Protein AF-A0A023FU20-F1 (afdb_monomer_lite)

Foldseek 3Di:
DDPPDDPVVVVVVVVVVVVVVVVVDVDDDDDPVVLVVVVVCVVVVNDDDDDFPPPDPVRLVVQQVVCVVSVHQGDDDPDDPVPPPVPPVVVNVVCVVVD

Secondary structure (DSSP, 8-state):
------HHHHHHHHHHHHHHHHHH-S-----HHHHHHHHHHHHTT---------S-THHHHHHHHHHHHTTPPPPP----GGG--TTHHHHHHTTGGG-

InterPro domains:
  IPR002123 Phospholipid/glycerol acyltransferase [PF01553] (40-93)
  IPR022284 Glycerol-3-phosphate O-acyltransferase/Dihydroxyacetone phosphate acyltransferase [PTHR12563] (1-94)

Organism: Amblyomma parvum (NCBI:txid251391)

Sequence (99 aa):
MRASISTVLLRVAVWFMHRIMSRMLTGVYVPKGQIEMLKRAVEQNVPMVYLPLHRSHLDYILVTYLLYLNGMRVPLVAAGDNLLIPLFGTLLRGWEDSL

Structure (mmCIF, N/CA/C/O backbone):
data_AF-A0A023FU20-F1
#
_entry.id   AF-A0A023FU20-F1
#
loop_
_atom_site.group_PDB
_atom_site.id
_atom_site.type_symbol
_atom_site.label_atom_id
_atom_site.label_alt_id
_atom_site.label_comp_id
_atom_site.label_asym_id
_atom_site.label_entity_id
_atom_site.label_seq_id
_atom_site.pdbx_PDB_ins_code
_atom_site.Cartn_x
_atom_site.Cartn_y
_atom_site.Cartn_z
_atom_site.occupancy
_atom_site.B_iso_or_equiv
_atom_site.auth_seq_id
_atom_site.auth_comp_id
_atom_site.auth_asym_id
_atom_site.auth_atom_id
_atom_site.pdbx_PDB_model_num
ATOM 1 N N . MET A 1 1 ? -14.381 -24.430 -6.246 1.00 38.78 1 MET A N 1
ATOM 2 C CA . MET A 1 1 ? -13.025 -24.867 -6.650 1.00 38.78 1 MET A CA 1
ATOM 3 C C . MET A 1 1 ? -12.048 -24.463 -5.549 1.00 38.78 1 MET A C 1
ATOM 5 O O . MET A 1 1 ? -11.885 -23.273 -5.328 1.00 38.78 1 MET A O 1
ATOM 9 N N . ARG A 1 2 ? -11.470 -25.405 -4.786 1.00 37.59 2 ARG A N 1
ATOM 10 C CA . ARG A 1 2 ? -10.418 -25.093 -3.797 1.00 37.59 2 ARG A CA 1
ATOM 11 C C . ARG A 1 2 ? -9.074 -25.155 -4.517 1.00 37.59 2 ARG A C 1
ATOM 13 O O . ARG A 1 2 ? -8.654 -26.239 -4.906 1.00 37.59 2 ARG A O 1
ATOM 20 N N . ALA A 1 3 ? -8.432 -24.012 -4.732 1.00 49.75 3 ALA A N 1
ATOM 21 C CA . ALA A 1 3 ? -7.080 -23.983 -5.273 1.00 49.75 3 ALA A CA 1
ATOM 22 C C . ALA A 1 3 ? -6.128 -24.594 -4.232 1.00 49.75 3 ALA A C 1
ATOM 24 O O . ALA A 1 3 ? -5.892 -24.007 -3.177 1.00 49.75 3 ALA A O 1
ATOM 25 N N . SER A 1 4 ? -5.610 -25.795 -4.497 1.00 60.22 4 SER A N 1
ATOM 26 C CA . SER A 1 4 ? -4.591 -26.445 -3.669 1.00 60.22 4 SER A CA 1
ATOM 27 C C . SER A 1 4 ? -3.233 -25.775 -3.905 1.00 60.22 4 SER A C 1
ATOM 29 O O . SER A 1 4 ? -2.344 -26.336 -4.543 1.00 60.22 4 SER A O 1
ATOM 31 N N . ILE A 1 5 ? -3.079 -24.530 -3.457 1.00 69.75 5 ILE A N 1
ATOM 32 C CA . ILE A 1 5 ? -1.797 -23.832 -3.538 1.00 69.75 5 ILE A CA 1
ATOM 33 C C . ILE A 1 5 ? -0.894 -24.363 -2.425 1.00 69.75 5 ILE A C 1
ATOM 35 O O . ILE A 1 5 ? -1.237 -24.321 -1.244 1.00 69.75 5 ILE A O 1
ATOM 39 N N . SER A 1 6 ? 0.274 -24.876 -2.816 1.00 82.00 6 SER A N 1
ATOM 40 C CA . SER A 1 6 ? 1.291 -25.366 -1.888 1.00 82.00 6 SER A CA 1
ATOM 41 C C . SER A 1 6 ? 1.688 -24.266 -0.898 1.00 82.00 6 SER A C 1
ATOM 43 O O . SER A 1 6 ? 2.167 -23.198 -1.283 1.00 82.00 6 SER A O 1
ATOM 45 N N . THR A 1 7 ? 1.531 -24.535 0.398 1.00 80.38 7 THR A N 1
ATOM 46 C CA . THR A 1 7 ? 1.919 -23.616 1.483 1.00 80.38 7 THR A CA 1
ATOM 47 C C . THR A 1 7 ? 3.420 -23.322 1.502 1.00 80.38 7 THR A C 1
ATOM 49 O O . THR A 1 7 ? 3.847 -22.302 2.044 1.00 80.38 7 THR A O 1
ATOM 52 N N . VAL A 1 8 ? 4.234 -24.195 0.906 1.00 86.19 8 VAL A N 1
ATOM 53 C CA . VAL A 1 8 ? 5.670 -23.966 0.698 1.00 86.19 8 VAL A CA 1
ATOM 54 C C . VAL A 1 8 ? 5.884 -22.936 -0.406 1.00 86.19 8 VAL A C 1
ATOM 56 O O . VAL A 1 8 ? 6.601 -21.962 -0.194 1.00 86.19 8 VAL A O 1
ATOM 59 N N . LEU A 1 9 ? 5.202 -23.095 -1.544 1.00 85.00 9 LEU A N 1
ATOM 60 C CA . LEU A 1 9 ? 5.279 -22.152 -2.661 1.00 85.00 9 LEU A CA 1
ATOM 61 C C . LEU A 1 9 ? 4.848 -20.747 -2.227 1.00 85.00 9 LEU A C 1
ATOM 63 O O . LEU A 1 9 ? 5.521 -19.768 -2.533 1.00 85.00 9 LEU A O 1
ATOM 67 N N . LEU A 1 10 ? 3.765 -20.659 -1.454 1.00 86.38 10 LEU A N 1
ATOM 68 C CA . LEU A 1 10 ? 3.244 -19.387 -0.963 1.00 86.38 10 LEU A CA 1
ATOM 69 C C . LEU A 1 10 ? 4.228 -18.698 -0.002 1.00 86.38 10 LEU A C 1
ATOM 71 O O . LEU A 1 10 ? 4.457 -17.498 -0.115 1.00 86.38 10 LEU A O 1
ATOM 75 N N . ARG A 1 11 ? 4.886 -19.455 0.887 1.00 84.69 11 ARG A N 1
ATOM 76 C CA . ARG A 1 11 ? 5.935 -18.922 1.775 1.00 84.69 11 ARG A CA 1
ATOM 77 C C . ARG A 1 11 ? 7.150 -18.409 1.011 1.00 84.69 11 ARG A C 1
ATOM 79 O O . ARG A 1 11 ? 7.645 -17.328 1.321 1.00 84.69 11 ARG A O 1
ATOM 86 N N . VAL A 1 12 ? 7.608 -19.156 0.009 1.00 89.56 12 VAL A N 1
ATOM 87 C CA . VAL A 1 12 ? 8.737 -18.747 -0.838 1.00 89.56 12 VAL A CA 1
ATOM 88 C C . VAL A 1 12 ? 8.385 -17.490 -1.631 1.00 89.56 12 VAL A C 1
ATOM 90 O O . VAL A 1 12 ? 9.174 -16.548 -1.657 1.00 89.56 12 VAL A O 1
ATOM 93 N N . ALA A 1 13 ? 7.184 -17.432 -2.212 1.00 83.75 13 ALA A N 1
ATOM 94 C CA . ALA A 1 13 ? 6.709 -16.270 -2.956 1.00 83.75 13 ALA A CA 1
ATOM 95 C C . ALA A 1 13 ? 6.633 -15.014 -2.074 1.00 83.75 13 ALA A C 1
ATOM 97 O O . ALA A 1 13 ? 7.104 -13.952 -2.476 1.00 83.75 13 ALA A O 1
ATOM 98 N N . VAL A 1 14 ? 6.109 -15.137 -0.850 1.00 83.69 14 VAL A N 1
ATOM 99 C CA . VAL A 1 14 ? 6.034 -14.028 0.114 1.00 83.69 14 VAL A CA 1
ATOM 100 C C . VAL A 1 14 ? 7.425 -13.567 0.554 1.00 83.69 14 VAL A C 1
ATOM 102 O O . VAL A 1 14 ? 7.687 -12.366 0.577 1.00 83.69 14 VAL A O 1
ATOM 105 N N . TRP A 1 15 ? 8.339 -14.494 0.856 1.00 90.44 15 TRP A N 1
ATOM 106 C CA . TRP A 1 15 ? 9.718 -14.155 1.216 1.00 90.44 15 TRP A CA 1
ATOM 107 C C . TRP A 1 15 ? 10.447 -13.432 0.077 1.00 90.44 15 TRP A C 1
ATOM 109 O O . TRP A 1 15 ? 11.100 -12.410 0.297 1.00 90.44 15 TRP A O 1
ATOM 119 N N . PHE A 1 16 ? 10.295 -13.931 -1.149 1.00 88.31 16 PHE A N 1
ATOM 120 C CA . PHE A 1 16 ? 10.894 -13.343 -2.341 1.00 88.31 16 PHE A CA 1
ATOM 121 C C . PHE A 1 16 ? 10.344 -11.938 -2.611 1.00 88.31 16 PHE A C 1
ATOM 123 O O . PHE A 1 16 ? 11.114 -10.998 -2.810 1.00 88.31 16 PHE A O 1
ATOM 130 N N . MET A 1 17 ? 9.020 -11.774 -2.525 1.00 74.12 17 MET A N 1
ATOM 131 C CA . MET A 1 17 ? 8.351 -10.480 -2.663 1.00 74.12 17 MET A CA 1
ATOM 132 C C . MET A 1 17 ? 8.850 -9.482 -1.612 1.00 74.12 17 MET A C 1
ATOM 134 O O . MET A 1 17 ? 9.211 -8.355 -1.948 1.00 74.12 17 MET A O 1
ATOM 138 N N . HIS A 1 18 ? 8.932 -9.905 -0.346 1.00 78.75 18 HIS A N 1
ATOM 139 C CA . HIS A 1 18 ? 9.444 -9.071 0.738 1.00 78.75 18 HIS A CA 1
ATOM 140 C C . HIS A 1 18 ? 10.892 -8.643 0.473 1.00 78.75 18 HIS A C 1
ATOM 142 O O . HIS A 1 18 ? 11.216 -7.464 0.583 1.00 78.75 18 HIS A O 1
ATOM 148 N N . ARG A 1 19 ? 11.753 -9.567 0.026 1.00 81.25 19 ARG A N 1
ATOM 149 C CA . ARG A 1 19 ? 13.153 -9.269 -0.299 1.00 81.25 19 ARG A CA 1
ATOM 150 C C . ARG A 1 19 ? 13.286 -8.251 -1.432 1.00 81.25 19 ARG A C 1
ATOM 152 O O . ARG A 1 19 ? 14.140 -7.374 -1.330 1.00 81.25 19 ARG A O 1
ATOM 159 N N . ILE A 1 20 ? 12.462 -8.352 -2.477 1.00 82.12 20 ILE A N 1
ATOM 160 C CA . ILE A 1 20 ? 12.425 -7.375 -3.576 1.00 82.12 20 ILE A CA 1
ATOM 161 C C . ILE A 1 20 ? 11.994 -6.007 -3.049 1.00 82.12 20 ILE A C 1
ATOM 163 O O . ILE A 1 20 ? 12.684 -5.018 -3.283 1.00 82.12 20 ILE A O 1
ATOM 167 N N . MET A 1 21 ? 10.908 -5.948 -2.277 1.00 67.88 21 MET A N 1
ATOM 168 C CA . MET A 1 21 ? 10.396 -4.693 -1.720 1.00 67.88 21 MET A CA 1
ATOM 169 C C . MET A 1 21 ? 11.430 -4.006 -0.817 1.00 67.88 21 MET A C 1
ATOM 171 O O . MET A 1 21 ? 11.677 -2.813 -0.976 1.00 67.88 21 MET A O 1
ATOM 175 N N . SER A 1 22 ? 12.112 -4.761 0.053 1.00 71.88 22 SER A N 1
ATOM 176 C CA . SER A 1 22 ? 13.185 -4.245 0.918 1.00 71.88 22 SER A CA 1
ATOM 177 C C . SER A 1 22 ? 14.443 -3.805 0.162 1.00 71.88 22 SER A C 1
ATOM 179 O O . SER A 1 22 ? 15.293 -3.138 0.742 1.00 71.88 22 SER A O 1
ATOM 181 N N . ARG A 1 23 ? 14.609 -4.204 -1.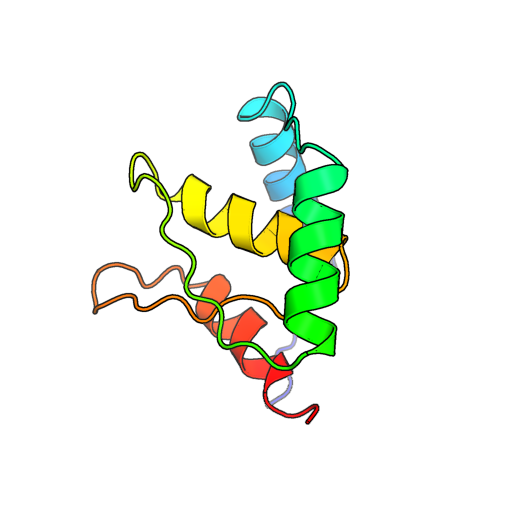107 1.00 73.56 23 ARG A N 1
ATOM 182 C CA . ARG A 1 23 ? 15.718 -3.763 -1.971 1.00 73.56 23 ARG A CA 1
ATOM 183 C C . ARG A 1 23 ? 15.355 -2.559 -2.832 1.00 73.56 23 ARG A C 1
ATOM 185 O O . ARG A 1 23 ? 16.238 -1.776 -3.156 1.00 73.56 23 ARG A O 1
ATOM 192 N N . MET A 1 24 ? 14.089 -2.433 -3.219 1.00 71.88 24 MET A N 1
ATOM 193 C CA . MET A 1 24 ? 13.612 -1.340 -4.069 1.00 71.88 24 MET A CA 1
ATOM 194 C C . MET A 1 24 ? 13.288 -0.070 -3.281 1.00 71.88 24 MET A C 1
ATOM 196 O O . MET A 1 24 ? 13.343 1.020 -3.841 1.00 71.88 24 MET A O 1
ATOM 200 N N . LEU A 1 25 ? 12.952 -0.197 -1.995 1.00 71.88 25 LEU A N 1
ATOM 201 C CA . LEU A 1 25 ? 12.563 0.922 -1.145 1.00 71.88 25 LEU A CA 1
ATOM 202 C C . LEU A 1 25 ? 13.500 1.005 0.062 1.00 71.88 25 LEU A C 1
ATOM 204 O O . LEU A 1 25 ? 13.500 0.120 0.913 1.00 71.88 25 LEU A O 1
ATOM 208 N N . THR A 1 26 ? 14.262 2.094 0.170 1.00 76.06 26 THR A N 1
ATOM 209 C CA . THR A 1 26 ? 15.061 2.396 1.374 1.00 76.06 26 THR A CA 1
ATOM 210 C C . THR A 1 26 ? 14.163 2.750 2.564 1.00 76.06 26 THR A C 1
ATOM 212 O O . THR A 1 26 ? 14.502 2.494 3.715 1.00 76.06 26 THR A O 1
ATOM 215 N N . GLY A 1 27 ? 12.992 3.322 2.287 1.00 77.69 27 GLY A N 1
ATOM 216 C CA . GLY A 1 27 ? 11.981 3.666 3.274 1.00 77.69 27 GLY A CA 1
ATOM 217 C C . GLY A 1 27 ? 10.815 4.384 2.611 1.00 77.69 27 GLY A C 1
ATOM 218 O O . GLY A 1 27 ? 10.964 4.971 1.539 1.00 77.69 27 GLY A O 1
ATOM 219 N N . VAL A 1 28 ? 9.650 4.330 3.248 1.00 81.75 28 VAL A N 1
ATOM 220 C CA . VAL A 1 28 ? 8.467 5.072 2.809 1.00 81.75 28 VAL A CA 1
ATOM 221 C C . VAL A 1 28 ? 8.082 6.022 3.923 1.00 81.75 28 VAL A C 1
ATOM 223 O O . VAL A 1 28 ? 7.748 5.600 5.029 1.00 81.75 28 VAL A O 1
ATOM 226 N N . TYR A 1 29 ? 8.167 7.314 3.634 1.00 87.50 29 TYR A N 1
ATOM 227 C CA . TYR A 1 29 ? 7.755 8.349 4.563 1.00 87.50 29 TYR A CA 1
ATOM 228 C C . TYR A 1 29 ? 6.301 8.717 4.289 1.00 87.50 29 TYR A C 1
ATOM 230 O O . TYR A 1 29 ? 5.975 9.198 3.205 1.00 87.50 29 TYR A O 1
ATOM 238 N N . VAL A 1 30 ? 5.438 8.493 5.279 1.00 87.94 30 VAL A N 1
ATOM 239 C CA . VAL A 1 30 ? 4.026 8.870 5.204 1.00 87.94 30 VAL A CA 1
ATOM 240 C C . VAL A 1 30 ? 3.700 9.824 6.351 1.00 87.94 30 VAL A C 1
ATOM 242 O O . VAL A 1 30 ? 3.752 9.420 7.517 1.00 87.94 30 VAL A O 1
ATOM 245 N N . PRO A 1 31 ? 3.363 11.090 6.055 1.00 89.94 31 PRO A N 1
ATOM 246 C CA . PRO A 1 31 ? 2.924 12.039 7.065 1.00 89.94 31 PRO A CA 1
ATOM 247 C C . PRO A 1 31 ? 1.682 11.535 7.813 1.00 89.94 31 PRO A C 1
ATOM 249 O O . PRO A 1 31 ? 0.636 11.285 7.211 1.00 89.94 31 PRO A O 1
ATOM 252 N N . LYS A 1 32 ? 1.758 11.455 9.148 1.00 89.50 32 LYS A N 1
ATOM 253 C CA . LYS A 1 32 ? 0.636 11.005 9.996 1.00 89.50 32 LYS A CA 1
ATOM 254 C C . LYS A 1 32 ? -0.645 11.819 9.770 1.00 89.50 32 LYS A C 1
ATOM 256 O O . LYS A 1 32 ? -1.728 11.249 9.740 1.00 89.50 32 LYS A O 1
ATOM 261 N N . GLY A 1 33 ? -0.516 13.131 9.554 1.00 93.25 33 GLY A N 1
ATOM 262 C CA . GLY A 1 33 ? -1.660 14.011 9.293 1.00 93.25 33 GLY A CA 1
ATOM 263 C C . GLY A 1 33 ? -2.424 13.670 8.009 1.00 93.25 33 GLY A C 1
ATOM 264 O O . GLY A 1 33 ? -3.639 13.820 7.973 1.00 93.25 33 GLY A O 1
ATOM 265 N N . GLN A 1 34 ? -1.744 13.150 6.981 1.00 90.75 34 GLN A N 1
ATOM 266 C CA . GLN A 1 34 ? -2.403 12.726 5.741 1.00 90.75 34 GLN A CA 1
ATOM 267 C C . GLN A 1 34 ? -3.208 11.442 5.945 1.00 90.75 34 GLN A C 1
ATOM 269 O O . GLN A 1 34 ? -4.323 11.337 5.447 1.00 90.75 34 GLN A O 1
ATOM 274 N N . ILE A 1 35 ? -2.679 10.491 6.720 1.00 91.44 35 ILE A N 1
ATOM 275 C CA . ILE A 1 35 ? -3.419 9.277 7.086 1.00 91.44 35 ILE A CA 1
ATOM 276 C C . ILE A 1 35 ? -4.660 9.625 7.903 1.00 91.44 35 ILE A C 1
ATOM 278 O O . ILE A 1 35 ? -5.734 9.100 7.635 1.00 91.44 35 ILE A O 1
ATOM 282 N N . GLU A 1 36 ? -4.528 10.526 8.871 1.00 93.06 36 GLU A N 1
ATOM 283 C CA . GLU A 1 36 ? -5.652 10.955 9.701 1.00 93.06 36 GLU A CA 1
ATOM 284 C C . GLU A 1 36 ? -6.742 11.655 8.876 1.00 93.06 36 GLU A C 1
ATOM 286 O O . GLU A 1 36 ? -7.928 11.382 9.037 1.00 93.06 36 GLU A O 1
ATOM 291 N N . MET A 1 37 ? -6.343 12.509 7.930 1.00 92.69 37 MET A N 1
ATOM 292 C CA . MET A 1 37 ? -7.264 13.138 6.983 1.00 92.69 37 MET A CA 1
ATOM 293 C C . MET A 1 37 ? -8.014 12.096 6.138 1.00 92.69 37 MET A C 1
ATOM 295 O O . MET A 1 37 ? -9.225 12.212 5.964 1.00 92.69 37 MET A O 1
ATOM 299 N N . LEU A 1 38 ? -7.315 11.066 5.645 1.00 91.00 38 LEU A N 1
ATOM 300 C CA . LEU A 1 38 ? -7.936 9.981 4.880 1.00 91.00 38 LEU A CA 1
ATOM 301 C C . LEU A 1 38 ? -8.914 9.165 5.733 1.00 91.00 38 LEU A C 1
ATOM 303 O O . LEU A 1 38 ? -10.011 8.867 5.271 1.00 91.00 38 LEU A O 1
ATOM 307 N N . LYS A 1 39 ? -8.566 8.853 6.986 1.00 90.44 39 LYS A N 1
ATOM 308 C CA . LYS A 1 39 ? -9.465 8.143 7.910 1.00 90.44 39 LYS A CA 1
ATOM 309 C C . LYS A 1 39 ? -10.763 8.910 8.147 1.00 90.44 39 LYS A C 1
ATOM 311 O O . LYS A 1 39 ? -11.835 8.330 8.027 1.00 90.44 39 LYS A O 1
ATOM 316 N N . ARG A 1 40 ? -10.679 10.224 8.371 1.00 92.56 40 ARG A N 1
ATOM 317 C CA . ARG A 1 40 ? -11.868 11.082 8.515 1.00 92.56 40 ARG A CA 1
ATOM 318 C C . ARG A 1 40 ? -12.729 11.098 7.253 1.00 92.56 40 ARG A C 1
ATOM 320 O O . ARG A 1 40 ? -13.949 11.053 7.351 1.00 92.56 40 ARG A O 1
ATOM 327 N N . ALA A 1 41 ? -12.111 11.127 6.072 1.00 90.62 41 ALA A N 1
ATOM 328 C CA . ALA A 1 41 ? -12.841 11.055 4.806 1.00 90.62 41 ALA A CA 1
ATOM 329 C C . ALA A 1 41 ? -13.587 9.716 4.646 1.00 90.62 41 ALA A C 1
ATOM 331 O O . ALA A 1 41 ? -14.731 9.706 4.191 1.00 90.62 41 ALA A O 1
ATOM 332 N N . VAL A 1 42 ? -12.975 8.603 5.074 1.00 87.12 42 VAL A N 1
ATOM 333 C CA . VAL A 1 42 ? -13.617 7.277 5.111 1.00 87.12 42 VAL A CA 1
ATOM 334 C C . VAL A 1 42 ? -14.802 7.263 6.077 1.00 87.12 42 VAL A C 1
ATOM 336 O O . VAL A 1 42 ? -15.882 6.826 5.693 1.00 87.12 42 VAL A O 1
ATOM 339 N N . GLU A 1 43 ? -14.634 7.776 7.300 1.00 89.12 43 GLU A N 1
ATOM 340 C CA . GLU A 1 43 ? -15.711 7.866 8.303 1.00 89.12 43 GLU A CA 1
ATOM 341 C C . GLU A 1 43 ? -16.906 8.693 7.804 1.00 89.12 43 GLU A C 1
ATOM 343 O O . GLU A 1 43 ? -18.058 8.383 8.099 1.00 89.12 43 GLU A O 1
ATOM 348 N N . GLN A 1 44 ? -16.638 9.721 6.999 1.00 91.75 44 GLN A N 1
ATOM 349 C CA . GLN A 1 44 ? -17.648 10.583 6.385 1.00 91.75 44 GLN A CA 1
ATOM 350 C C . GLN A 1 44 ? -18.226 10.024 5.072 1.00 91.75 44 GLN A C 1
ATOM 352 O O . GLN A 1 44 ? -19.028 10.703 4.433 1.00 91.75 44 GLN A O 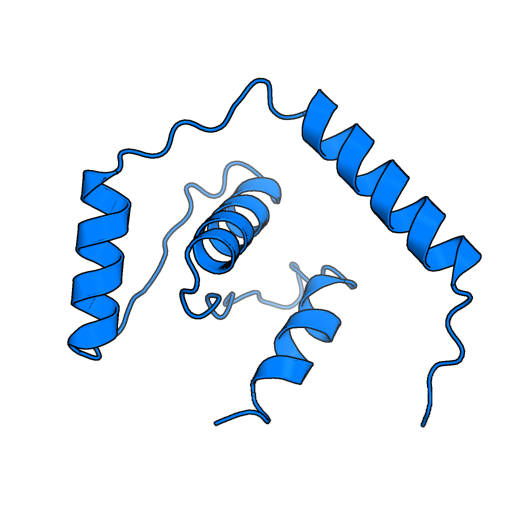1
ATOM 357 N N . ASN A 1 45 ? -17.847 8.807 4.661 1.00 86.06 45 ASN A N 1
ATOM 358 C CA . ASN A 1 45 ? -18.243 8.182 3.392 1.00 86.06 45 ASN A CA 1
ATOM 359 C C . ASN A 1 45 ? -17.971 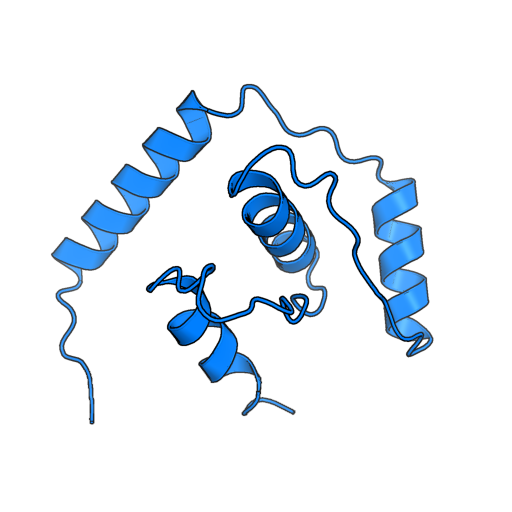9.061 2.157 1.00 86.06 45 ASN A C 1
ATOM 361 O O . ASN A 1 45 ? -18.710 9.025 1.171 1.00 86.06 45 ASN A O 1
ATOM 365 N N . VAL A 1 46 ? -16.901 9.858 2.194 1.00 89.19 46 VAL A N 1
ATOM 366 C CA . VAL A 1 46 ? -16.506 10.698 1.063 1.00 89.19 46 VAL A CA 1
ATOM 367 C C . VAL A 1 46 ? -15.912 9.806 -0.035 1.00 89.19 46 VAL A C 1
ATOM 369 O O . VAL A 1 46 ? -14.980 9.045 0.241 1.00 89.19 46 VAL A O 1
ATOM 372 N N . PRO A 1 47 ? -16.389 9.890 -1.291 1.00 85.75 47 PRO A N 1
ATOM 373 C CA . PRO A 1 47 ? -15.776 9.168 -2.400 1.00 85.75 47 PRO A CA 1
ATOM 374 C C . PRO A 1 47 ? -14.327 9.621 -2.610 1.00 85.75 47 PRO A C 1
ATOM 376 O O . PRO A 1 47 ? -14.060 10.807 -2.803 1.00 85.75 47 PRO A O 1
ATOM 379 N N . MET A 1 48 ? -13.385 8.677 -2.592 1.00 85.00 48 MET A N 1
ATOM 380 C CA . MET A 1 48 ? -11.958 8.968 -2.753 1.00 85.00 48 MET A CA 1
ATOM 381 C C . MET A 1 48 ? -11.447 8.477 -4.105 1.00 85.00 48 MET A C 1
ATOM 383 O O . MET A 1 48 ? -11.618 7.310 -4.459 1.00 85.00 48 MET A O 1
ATOM 387 N N . VAL A 1 49 ? -10.765 9.362 -4.833 1.00 87.62 49 VAL A N 1
ATOM 388 C CA . VAL A 1 49 ? -10.051 9.036 -6.072 1.00 87.62 49 VAL A CA 1
ATOM 389 C C . VAL A 1 49 ? -8.562 9.259 -5.838 1.00 87.62 49 VAL A C 1
ATOM 391 O O . VAL A 1 49 ? -8.133 10.371 -5.532 1.00 87.62 49 VAL A O 1
ATOM 394 N N . TYR A 1 50 ? -7.769 8.198 -5.975 1.00 85.88 50 TYR A N 1
ATOM 395 C CA . TYR A 1 50 ? -6.318 8.258 -5.817 1.00 85.88 50 TYR A CA 1
ATOM 396 C C . TYR A 1 50 ? -5.651 8.383 -7.185 1.00 85.88 50 TYR A C 1
ATOM 398 O O . TYR A 1 50 ? -5.838 7.527 -8.048 1.00 85.88 50 TYR A O 1
ATOM 406 N N . LEU A 1 51 ? -4.846 9.431 -7.365 1.00 85.81 51 LEU A N 1
ATOM 407 C CA . LEU A 1 51 ? -4.104 9.695 -8.598 1.00 85.81 51 LEU A CA 1
ATOM 408 C C . LEU A 1 51 ? -2.597 9.536 -8.340 1.00 85.81 51 LEU A C 1
ATOM 410 O O . LEU A 1 51 ? -1.950 10.483 -7.887 1.00 85.81 51 LEU A O 1
ATOM 414 N N . PRO A 1 52 ? -2.022 8.339 -8.559 1.00 81.06 52 PRO A N 1
ATOM 415 C CA . PRO A 1 52 ? -0.581 8.151 -8.459 1.00 81.06 52 PRO A CA 1
ATOM 416 C C . PRO A 1 52 ? 0.142 8.891 -9.593 1.00 81.06 52 PRO A C 1
ATOM 418 O O . PRO A 1 52 ? -0.410 9.111 -10.666 1.00 81.06 52 PRO A O 1
ATOM 421 N N . LEU A 1 53 ? 1.417 9.221 -9.382 1.00 77.81 53 LEU A N 1
ATOM 422 C CA . LEU A 1 53 ? 2.236 9.981 -10.338 1.00 77.81 53 LEU A CA 1
ATOM 423 C C . LEU A 1 53 ? 2.589 9.212 -11.636 1.00 77.81 53 LEU A C 1
ATOM 425 O O . LEU A 1 53 ? 3.278 9.768 -12.488 1.00 77.81 53 LEU A O 1
ATOM 429 N N . HIS A 1 54 ? 2.154 7.950 -11.769 1.00 71.50 54 HIS A N 1
ATOM 430 C CA . HIS A 1 54 ? 2.384 7.038 -12.902 1.00 71.50 54 HIS A CA 1
ATOM 431 C C . HIS A 1 54 ? 3.842 6.929 -13.369 1.00 71.50 54 HIS A C 1
ATOM 433 O O . HIS A 1 54 ? 4.116 6.655 -14.537 1.00 71.50 54 HIS A O 1
ATOM 439 N N . ARG A 1 55 ? 4.804 7.097 -12.459 1.00 75.19 55 ARG A N 1
ATOM 440 C CA . ARG A 1 55 ? 6.222 6.921 -12.793 1.00 75.19 55 ARG A CA 1
ATOM 441 C C . ARG A 1 55 ? 6.591 5.452 -12.885 1.00 75.19 55 ARG A C 1
ATOM 443 O O . ARG A 1 55 ? 7.517 5.099 -13.609 1.00 75.19 55 ARG A O 1
ATOM 450 N N . SER A 1 56 ? 5.887 4.598 -12.147 1.00 77.00 56 SER A N 1
ATOM 451 C CA . SER A 1 56 ? 6.111 3.163 -12.187 1.00 77.00 56 SER A CA 1
ATOM 452 C C . SER A 1 56 ? 4.877 2.370 -11.779 1.00 77.00 56 SER A C 1
ATOM 454 O O . SER A 1 56 ? 3.993 2.852 -11.068 1.00 77.00 56 SER A O 1
ATOM 456 N N . HIS A 1 57 ? 4.875 1.093 -12.151 1.00 74.94 57 HIS A N 1
ATOM 457 C CA . HIS A 1 57 ? 3.913 0.119 -11.654 1.00 74.94 57 HIS A CA 1
ATOM 458 C C . HIS A 1 57 ? 3.947 -0.048 -10.122 1.00 74.94 57 HIS A C 1
ATOM 460 O O . HIS A 1 57 ? 2.991 -0.515 -9.517 1.00 74.94 57 HIS A O 1
ATOM 466 N N . LEU A 1 58 ? 5.026 0.365 -9.456 1.00 78.50 58 LEU A N 1
ATOM 467 C CA . LEU A 1 58 ? 5.127 0.308 -8.002 1.00 78.50 58 LEU A CA 1
ATOM 468 C C . LEU A 1 58 ? 4.233 1.355 -7.317 1.00 78.50 58 LEU A C 1
ATOM 470 O O . LEU A 1 58 ? 3.833 1.145 -6.175 1.00 78.50 58 LEU A O 1
ATOM 474 N N . ASP A 1 59 ? 3.858 2.437 -8.003 1.00 79.44 59 ASP A N 1
ATOM 475 C CA . ASP A 1 59 ? 3.131 3.556 -7.395 1.00 79.44 59 ASP A CA 1
ATOM 476 C C . ASP A 1 59 ? 1.747 3.119 -6.885 1.00 79.44 59 ASP A C 1
ATOM 478 O O . ASP A 1 59 ? 1.392 3.379 -5.735 1.00 79.44 59 ASP A O 1
ATOM 482 N N . TYR A 1 60 ? 0.973 2.388 -7.695 1.00 77.94 60 TYR A N 1
ATOM 483 C CA . TYR A 1 60 ? -0.334 1.881 -7.258 1.00 77.94 60 TYR A CA 1
ATOM 484 C C . TYR A 1 60 ? -0.207 0.712 -6.269 1.00 77.94 60 TYR A C 1
ATOM 486 O O . TYR A 1 60 ? -1.074 0.553 -5.407 1.00 77.94 60 TYR A O 1
ATOM 494 N N . ILE A 1 61 ? 0.873 -0.081 -6.341 1.00 79.88 61 ILE A N 1
ATOM 495 C CA . ILE A 1 61 ? 1.166 -1.133 -5.352 1.00 79.88 61 ILE A CA 1
ATOM 496 C C . ILE A 1 61 ? 1.362 -0.484 -3.987 1.00 79.88 61 ILE A C 1
ATOM 498 O O . ILE A 1 61 ? 0.765 -0.916 -3.004 1.00 79.88 61 ILE A O 1
ATOM 502 N N . LEU A 1 62 ? 2.160 0.582 -3.938 1.00 83.19 62 LEU A N 1
ATOM 503 C CA . LEU A 1 62 ? 2.498 1.271 -2.707 1.00 83.19 62 LEU A CA 1
ATOM 504 C C . LEU A 1 62 ? 1.289 1.990 -2.105 1.00 83.19 62 LEU A C 1
ATOM 506 O O . LEU A 1 62 ? 1.063 1.874 -0.904 1.00 83.19 62 LEU A O 1
ATOM 510 N N . VAL A 1 63 ? 0.481 2.674 -2.920 1.00 85.62 63 VAL A N 1
ATOM 511 C CA . VAL A 1 63 ? -0.768 3.301 -2.452 1.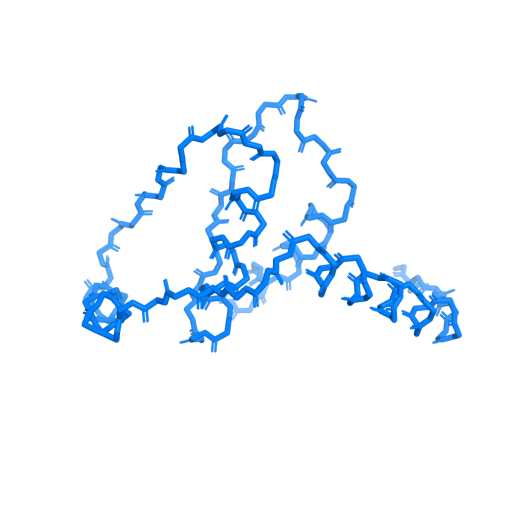00 85.62 63 VAL A CA 1
ATOM 512 C C . VAL A 1 63 ? -1.707 2.250 -1.857 1.00 85.62 63 VAL A C 1
ATOM 514 O O . VAL A 1 63 ? -2.171 2.412 -0.730 1.00 85.62 63 VAL A O 1
ATOM 517 N N . THR A 1 64 ? -1.928 1.137 -2.560 1.00 82.12 64 THR A N 1
ATOM 518 C CA . THR A 1 64 ? -2.781 0.040 -2.070 1.00 82.12 64 THR A CA 1
ATOM 519 C C . THR A 1 64 ? -2.235 -0.549 -0.767 1.00 82.12 64 THR A C 1
ATOM 521 O O . THR A 1 64 ? -2.985 -0.752 0.187 1.00 82.12 64 THR A O 1
ATOM 524 N N . TYR A 1 65 ? -0.920 -0.769 -0.693 1.00 82.94 65 TYR A N 1
ATOM 525 C CA . TYR A 1 65 ? -0.246 -1.293 0.493 1.00 82.94 65 TYR A CA 1
ATOM 526 C C . TYR A 1 65 ? -0.378 -0.361 1.705 1.00 82.94 65 TYR A C 1
ATOM 528 O O . TYR A 1 65 ? -0.698 -0.814 2.802 1.00 82.94 65 TYR A O 1
ATOM 536 N N . LEU A 1 66 ? -0.186 0.947 1.517 1.00 86.38 66 LEU A N 1
ATOM 537 C CA . LEU A 1 66 ? -0.328 1.935 2.585 1.00 86.38 66 LEU A CA 1
ATOM 538 C C . LEU A 1 66 ? -1.764 2.031 3.102 1.00 86.38 66 LEU A C 1
ATOM 540 O O . LEU A 1 66 ? -1.963 2.142 4.311 1.00 86.38 66 LEU A O 1
ATOM 544 N N . LEU A 1 67 ? -2.761 1.969 2.218 1.00 86.38 67 LEU A N 1
ATOM 545 C CA . LEU A 1 67 ? -4.170 1.985 2.616 1.00 86.38 67 LEU A CA 1
ATOM 546 C C . LEU A 1 67 ? -4.529 0.730 3.420 1.00 86.38 67 LEU A C 1
ATOM 548 O O . LEU A 1 67 ? -5.097 0.847 4.507 1.00 86.38 67 LEU A O 1
ATOM 552 N N . TYR A 1 68 ? -4.082 -0.440 2.955 1.00 83.25 68 TYR A N 1
ATOM 553 C CA . TYR A 1 68 ? -4.251 -1.709 3.662 1.00 83.25 68 TYR A CA 1
ATOM 554 C C . TYR A 1 68 ? -3.621 -1.689 5.064 1.00 83.25 68 TYR A C 1
ATOM 556 O O . TYR A 1 68 ? -4.286 -2.023 6.044 1.00 83.25 68 TYR A O 1
ATOM 564 N N . LEU A 1 69 ? -2.368 -1.233 5.195 1.00 83.69 69 LEU A N 1
ATOM 565 C CA . LEU A 1 69 ? -1.679 -1.149 6.492 1.00 83.69 69 LEU A CA 1
ATOM 566 C C . LEU A 1 69 ? -2.374 -0.226 7.502 1.00 83.69 69 LEU A C 1
ATOM 568 O O . LEU A 1 69 ? -2.169 -0.370 8.705 1.00 83.69 69 LEU A O 1
ATOM 572 N N . ASN A 1 70 ? -3.178 0.724 7.028 1.00 84.25 70 ASN A N 1
ATOM 573 C CA . ASN A 1 70 ? -3.908 1.665 7.872 1.00 84.25 70 ASN A CA 1
ATOM 574 C C . ASN A 1 70 ? -5.380 1.274 8.085 1.00 84.25 70 ASN A C 1
ATOM 576 O O . ASN A 1 70 ? -6.136 2.082 8.626 1.00 84.25 70 ASN A O 1
ATOM 580 N N . GLY A 1 71 ? -5.782 0.061 7.684 1.00 81.12 71 GLY A N 1
ATOM 581 C CA . GLY A 1 71 ? -7.147 -0.448 7.853 1.00 81.12 71 GLY A CA 1
ATOM 582 C C . GLY A 1 71 ? -8.185 0.242 6.965 1.00 81.12 71 GLY A C 1
ATOM 583 O O . GLY A 1 71 ? -9.374 0.186 7.264 1.00 81.12 71 GLY A O 1
ATOM 584 N N . MET A 1 72 ? -7.751 0.920 5.900 1.00 82.88 72 MET A N 1
ATOM 585 C CA . MET A 1 72 ? -8.637 1.596 4.953 1.00 82.88 72 MET A CA 1
ATOM 586 C C . MET A 1 72 ? -8.981 0.678 3.778 1.00 82.88 72 MET A C 1
ATOM 588 O O . MET A 1 72 ? -8.197 -0.199 3.404 1.00 82.88 72 MET A O 1
ATOM 592 N N . ARG A 1 73 ? -10.147 0.913 3.161 1.00 76.62 73 ARG A N 1
ATOM 593 C CA . ARG A 1 73 ? -10.558 0.193 1.950 1.00 76.62 73 ARG A CA 1
ATOM 594 C C . ARG A 1 73 ? -9.525 0.407 0.843 1.00 76.62 73 ARG A C 1
ATOM 596 O O . ARG A 1 73 ? -9.116 1.530 0.554 1.00 76.62 73 ARG A O 1
ATOM 603 N N . VAL A 1 74 ? -9.119 -0.694 0.223 1.00 76.94 74 VAL A N 1
ATOM 604 C CA . VAL A 1 74 ? -8.192 -0.692 -0.910 1.00 76.94 74 VAL A CA 1
ATOM 605 C C . VAL A 1 74 ? -8.844 -0.056 -2.146 1.00 76.94 74 VAL A C 1
ATOM 607 O O . VAL A 1 74 ? -10.039 -0.255 -2.378 1.00 76.94 74 VAL A O 1
ATOM 610 N N . PRO A 1 75 ? -8.094 0.726 -2.940 1.00 75.81 75 PRO A N 1
ATOM 611 C CA . PRO A 1 75 ? -8.656 1.460 -4.059 1.00 75.81 75 PRO A CA 1
ATOM 612 C C . PRO A 1 75 ? -8.919 0.521 -5.238 1.00 75.81 75 PRO A C 1
ATOM 614 O O . PRO A 1 75 ? -8.109 -0.356 -5.545 1.00 75.81 75 PRO A O 1
ATOM 617 N N . LEU A 1 76 ? -10.035 0.736 -5.935 1.00 72.44 76 LEU A N 1
ATOM 618 C CA . LEU A 1 76 ? -10.269 0.116 -7.237 1.00 72.44 76 LEU A CA 1
ATOM 619 C C . LEU A 1 76 ? -9.345 0.783 -8.259 1.00 72.44 76 LEU A C 1
ATOM 621 O O . LEU A 1 76 ? -9.395 1.997 -8.460 1.00 72.44 76 LEU A O 1
ATOM 625 N N . VAL A 1 77 ? -8.479 -0.007 -8.889 1.00 71.25 77 VAL A N 1
ATOM 626 C CA . VAL A 1 77 ? -7.553 0.494 -9.907 1.00 71.25 77 VAL A CA 1
ATOM 627 C C . VAL A 1 77 ? -8.248 0.424 -11.262 1.00 71.25 77 VAL A C 1
ATOM 629 O O . VAL A 1 77 ? -8.479 -0.664 -11.786 1.00 71.25 77 VAL A O 1
ATOM 632 N N . ALA A 1 78 ? -8.570 1.585 -11.835 1.00 66.81 78 ALA A N 1
ATOM 633 C CA . ALA A 1 78 ? -9.065 1.694 -13.204 1.00 66.81 78 ALA A CA 1
ATOM 634 C C . ALA A 1 78 ? -7.912 1.432 -14.186 1.00 66.81 78 ALA A C 1
ATOM 636 O O . ALA A 1 78 ? -7.220 2.339 -14.642 1.00 66.81 78 ALA A O 1
ATOM 637 N N . ALA A 1 79 ? -7.668 0.155 -14.448 1.00 61.38 79 ALA A N 1
ATOM 638 C CA . ALA A 1 79 ? -6.673 -0.338 -15.379 1.00 61.38 79 ALA A CA 1
ATOM 639 C C . ALA A 1 79 ? -7.379 -0.884 -16.625 1.00 61.38 79 ALA A C 1
ATOM 641 O O . ALA A 1 79 ? -8.191 -1.797 -16.508 1.00 61.38 79 ALA A O 1
ATOM 642 N N . GLY A 1 80 ? -7.073 -0.347 -17.810 1.00 56.88 80 GLY A N 1
ATOM 643 C CA . GLY A 1 80 ? -7.445 -1.000 -19.074 1.00 56.88 80 GLY A CA 1
ATOM 644 C C . GLY A 1 80 ? -6.684 -2.322 -19.278 1.00 56.88 80 GLY A C 1
ATOM 645 O O . GLY A 1 80 ? -5.914 -2.737 -18.409 1.00 56.88 80 GLY A O 1
ATOM 646 N N . ASP A 1 81 ? -6.814 -2.946 -20.455 1.00 56.50 81 ASP A N 1
ATOM 647 C CA . ASP A 1 81 ? -6.216 -4.262 -20.789 1.00 56.50 81 ASP A CA 1
ATOM 648 C C . ASP A 1 81 ? -4.690 -4.371 -20.561 1.00 56.50 81 ASP A C 1
ATOM 650 O O . ASP A 1 81 ? -4.134 -5.465 -20.485 1.00 56.50 81 ASP A O 1
ATOM 654 N N . ASN A 1 82 ? -4.003 -3.238 -20.400 1.00 54.44 82 ASN A N 1
ATOM 655 C CA . ASN A 1 82 ? -2.552 -3.128 -20.255 1.00 54.44 82 ASN A CA 1
ATOM 656 C C . ASN A 1 82 ? -2.030 -3.179 -18.800 1.00 54.44 82 ASN A C 1
ATOM 658 O O . ASN A 1 82 ? -0.832 -3.019 -18.576 1.00 54.44 82 ASN A O 1
ATOM 662 N N . LEU A 1 83 ? -2.896 -3.378 -17.796 1.00 52.91 83 LEU A N 1
ATOM 663 C CA . LEU A 1 83 ? -2.503 -3.504 -16.378 1.00 52.91 83 LEU A CA 1
ATOM 664 C C . LEU A 1 83 ? -3.036 -4.796 -15.727 1.00 52.91 83 LEU A C 1
ATOM 666 O O . LEU A 1 83 ? -3.366 -4.837 -14.540 1.00 52.91 83 LEU A O 1
ATOM 670 N N . LEU A 1 84 ? -3.080 -5.891 -16.487 1.00 54.19 84 LEU A N 1
ATOM 671 C CA . LEU A 1 84 ? -3.273 -7.234 -15.937 1.00 54.19 84 LEU A CA 1
ATOM 672 C C . LEU A 1 84 ? -2.038 -7.655 -15.134 1.00 54.19 84 LEU A C 1
ATOM 674 O O . LEU A 1 84 ? -1.203 -8.428 -15.592 1.00 54.19 84 LEU A O 1
ATOM 678 N N . ILE A 1 85 ? -1.920 -7.161 -13.904 1.00 56.34 85 ILE A N 1
ATOM 679 C CA . ILE A 1 85 ? -1.026 -7.764 -12.920 1.00 56.34 85 ILE A CA 1
ATOM 680 C C . ILE A 1 85 ? -1.770 -8.987 -12.387 1.00 56.34 85 ILE A C 1
ATOM 682 O O . ILE A 1 85 ? -2.754 -8.819 -11.655 1.00 56.34 85 ILE A O 1
ATOM 686 N N . PRO A 1 86 ? -1.329 -10.216 -12.701 1.00 48.78 86 PRO A N 1
ATOM 687 C CA . PRO A 1 86 ? -2.104 -11.430 -12.422 1.00 48.78 86 PRO A CA 1
ATOM 688 C C . PRO A 1 86 ? -2.416 -11.629 -10.927 1.00 48.78 86 PRO A C 1
ATOM 690 O O . PRO A 1 86 ? -3.359 -12.327 -10.557 1.00 48.78 86 PRO A O 1
ATOM 693 N N . LEU A 1 87 ? -1.637 -10.982 -10.055 1.00 51.84 87 LEU A N 1
ATOM 694 C CA . LEU A 1 87 ? -1.745 -11.089 -8.604 1.00 51.84 87 LEU A CA 1
ATOM 695 C C . LEU A 1 87 ? -2.793 -10.144 -7.983 1.00 51.84 87 LEU A C 1
ATOM 697 O O . LEU A 1 87 ? -3.488 -10.541 -7.051 1.00 51.84 87 LEU A O 1
ATOM 701 N N . PHE A 1 88 ? -2.947 -8.919 -8.500 1.00 55.34 88 PHE A N 1
ATOM 702 C CA . PHE A 1 88 ? -3.837 -7.906 -7.904 1.00 55.34 88 PHE A CA 1
ATOM 703 C C . PHE A 1 88 ? -5.314 -8.206 -8.156 1.00 55.34 88 PHE A C 1
ATOM 705 O O . PHE A 1 88 ? -6.128 -8.105 -7.241 1.00 55.34 88 PHE A O 1
ATOM 712 N N . GLY A 1 89 ? -5.653 -8.650 -9.369 1.00 54.22 89 GLY A N 1
ATOM 713 C CA . GLY A 1 89 ? -7.038 -8.959 -9.724 1.00 54.22 89 GLY A CA 1
ATOM 714 C C . GLY A 1 89 ? -7.633 -10.120 -8.922 1.00 54.22 89 GLY A C 1
ATOM 715 O O . GLY A 1 89 ? -8.845 -10.172 -8.752 1.00 54.22 89 GLY A O 1
ATOM 716 N N . THR A 1 90 ? -6.809 -11.045 -8.426 1.00 52.62 90 THR A N 1
ATOM 717 C CA . THR A 1 90 ? -7.272 -12.220 -7.665 1.00 52.62 90 THR A CA 1
ATOM 718 C C . THR A 1 90 ? -7.401 -11.920 -6.168 1.00 52.62 90 THR A C 1
ATOM 720 O O . THR A 1 90 ? -8.312 -12.427 -5.524 1.00 52.62 90 THR A O 1
ATOM 723 N N . LEU A 1 91 ? -6.531 -11.066 -5.613 1.00 53.12 91 LEU A N 1
ATOM 724 C CA . LEU A 1 91 ? -6.565 -10.681 -4.195 1.00 53.12 91 LEU A CA 1
ATOM 725 C C . LEU A 1 91 ? -7.651 -9.643 -3.880 1.00 53.12 91 LEU A C 1
ATOM 727 O O . LEU A 1 91 ? -8.254 -9.706 -2.815 1.00 53.12 91 LEU A O 1
ATOM 731 N N . LEU A 1 92 ? -7.921 -8.710 -4.800 1.00 53.94 92 LEU A N 1
ATOM 732 C CA . LEU A 1 92 ? -8.912 -7.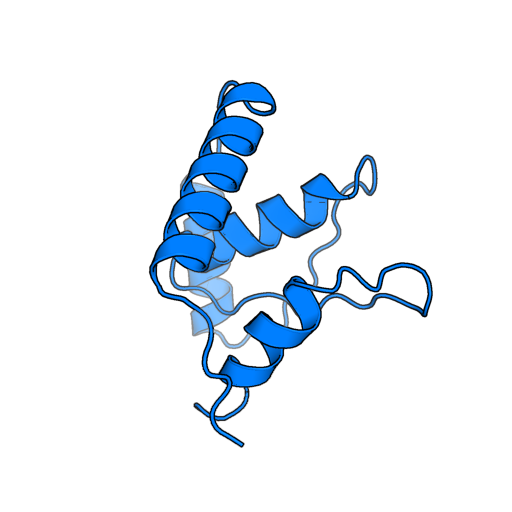649 -4.590 1.00 53.94 92 LEU A CA 1
ATOM 733 C C . LEU A 1 92 ? -10.358 -8.128 -4.796 1.00 53.94 92 LEU A C 1
ATOM 735 O O . LEU A 1 92 ? -11.263 -7.600 -4.160 1.00 53.94 92 LEU A O 1
ATOM 739 N N . ARG A 1 93 ? -10.575 -9.167 -5.619 1.00 52.12 93 ARG A N 1
ATOM 740 C CA . ARG A 1 93 ? -11.911 -9.744 -5.864 1.00 52.12 93 ARG A CA 1
ATOM 741 C C . ARG A 1 93 ? -12.521 -10.433 -4.640 1.00 5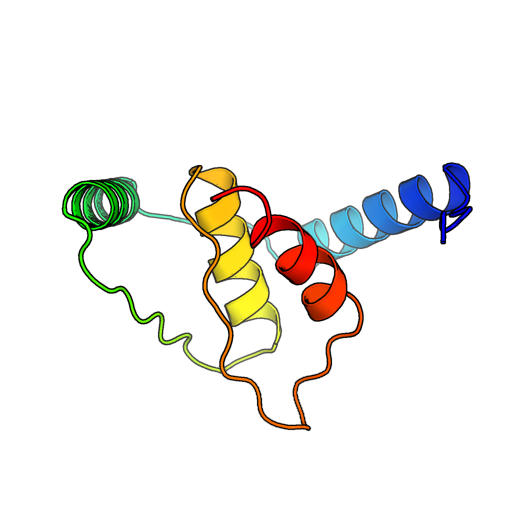2.12 93 ARG A C 1
ATOM 743 O O . ARG A 1 93 ? -13.733 -10.451 -4.515 1.00 52.12 93 ARG A O 1
ATOM 750 N N . GLY A 1 94 ? -11.707 -10.969 -3.729 1.00 47.28 94 GLY A N 1
ATOM 751 C CA . GLY A 1 94 ? -12.202 -11.668 -2.534 1.00 47.28 94 GLY A CA 1
ATOM 752 C C . GLY A 1 94 ? -12.685 -10.760 -1.397 1.00 47.28 94 GLY A C 1
ATOM 753 O O . GLY A 1 94 ? -13.122 -11.275 -0.375 1.00 47.28 94 GLY A O 1
ATOM 754 N N . TRP A 1 95 ? -12.566 -9.436 -1.534 1.00 46.91 95 TRP A N 1
ATOM 755 C CA . TRP A 1 95 ? -12.936 -8.467 -0.490 1.00 46.91 95 TRP A CA 1
ATOM 756 C C . TRP A 1 95 ? -14.291 -7.791 -0.745 1.00 46.91 95 TRP A C 1
ATOM 758 O O . TRP A 1 95 ? -14.834 -7.126 0.135 1.00 46.91 95 TRP A O 1
ATOM 768 N N . GLU A 1 96 ? -14.835 -7.959 -1.950 1.00 44.91 96 GLU A N 1
ATOM 769 C CA . GLU A 1 96 ? -16.145 -7.432 -2.344 1.00 44.91 96 GLU A CA 1
ATOM 770 C C . GLU A 1 96 ? -17.293 -8.194 -1.659 1.00 44.91 96 GLU A C 1
ATOM 772 O O . GLU A 1 96 ? -18.330 -7.605 -1.379 1.00 44.91 96 GLU A O 1
ATOM 777 N N . ASP A 1 97 ? -17.054 -9.453 -1.274 1.00 40.84 97 ASP A N 1
ATOM 778 C CA . ASP A 1 97 ? -18.041 -10.354 -0.658 1.00 40.84 97 ASP A CA 1
ATOM 779 C C . ASP A 1 97 ? -18.188 -10.185 0.874 1.00 40.84 97 ASP A C 1
ATOM 781 O O . ASP A 1 97 ? -18.872 -10.975 1.525 1.00 40.84 97 ASP A O 1
ATOM 785 N N . SER A 1 98 ? -17.521 -9.193 1.477 1.00 40.56 98 SER A N 1
ATOM 786 C CA . SER A 1 98 ? -17.561 -8.913 2.928 1.00 40.56 98 SER A CA 1
ATOM 787 C C . SER A 1 98 ? -18.267 -7.601 3.306 1.00 40.56 98 SER A C 1
ATOM 789 O O . SER A 1 98 ? -18.083 -7.107 4.420 1.00 40.56 98 SER A O 1
ATOM 791 N N . LEU A 1 99 ? -19.075 -7.055 2.390 1.00 42.34 99 LEU A N 1
ATOM 792 C CA . LEU A 1 99 ? -20.029 -5.967 2.640 1.00 42.34 99 LEU A CA 1
ATOM 793 C C . LEU A 1 99 ? -21.467 -6.490 2.621 1.00 42.34 99 LEU A C 1
ATOM 795 O O . LEU A 1 99 ? -21.820 -7.190 1.648 1.00 42.34 99 LEU A O 1
#

Radius of gyration: 15.5 Å; chains: 1; bounding box: 36×40×31 Å

pLDDT: mean 74.46, std 15.4, range [37.59, 93.25]